Protein AF-A0A6G1G3P6-F1 (afdb_monomer_lite)

Radius of gyration: 13.16 Å; chains: 1; bounding box: 28×30×34 Å

Secondary structure (DSSP, 8-state):
---HHHHHHHHHHHHHT--S-HHHHHHHHHHHHHTGGGHHHHHHHHHHHHHHS-HHHHHHHHHHHHHHHHHHHHTT--HHHHHHHHHHHHHHHHHS-TTTTTTTTHHHHT-

Organism: NCBI:txid1392243

InterPro domains:
  IPR006569 CID domain [PS51391] (3-111)
  IPR008942 ENTH/VHS [G3DSA:1.25.40.90] (6-110)
  IPR024638 CTD kinase subunit gamma Ctk3, N-terminal [PF12243] (2-111)
  IPR042326 CTD kinase subunit gamma [PTHR28291] (1-111)

Sequence (111 aa):
MADPFEVRIRFTSLLQHLDASVTSAQRAASYALKNRDMDEDLHSCILEQLERNNMNVRANILFFVEHLCDLAQRENHLDFVQMIQKDIIRIIDAVAPSDGSGATNVKLARK

Structure (mmCIF, N/CA/C/O backbone):
data_AF-A0A6G1G3P6-F1
#
_entry.id   AF-A0A6G1G3P6-F1
#
loop_
_atom_site.group_PDB
_atom_site.id
_atom_site.type_symbol
_atom_site.label_atom_id
_atom_site.label_alt_id
_atom_site.label_comp_id
_atom_site.label_asym_id
_atom_site.label_entity_id
_atom_site.label_seq_id
_atom_site.pdbx_PDB_ins_code
_atom_site.Cartn_x
_atom_site.Cartn_y
_atom_site.Cartn_z
_atom_site.occupancy
_atom_site.B_iso_or_equiv
_atom_site.auth_seq_id
_atom_site.auth_comp_id
_atom_site.auth_asym_id
_atom_site.auth_atom_id
_atom_site.pdbx_PDB_model_num
ATOM 1 N N . MET A 1 1 ? -13.851 11.371 14.474 1.00 61.16 1 MET A N 1
ATOM 2 C CA . MET A 1 1 ? -13.691 11.210 13.021 1.00 61.16 1 MET A CA 1
ATOM 3 C C . MET A 1 1 ? -12.519 12.086 12.627 1.00 61.16 1 MET A C 1
ATOM 5 O O . MET A 1 1 ? -12.532 13.254 13.003 1.00 61.16 1 MET A O 1
ATOM 9 N N . ALA A 1 2 ? -11.460 11.504 12.067 1.00 79.38 2 ALA A N 1
ATOM 10 C CA . ALA A 1 2 ? -10.335 12.291 11.566 1.00 79.38 2 ALA A CA 1
ATOM 11 C C . ALA A 1 2 ? -10.757 12.994 10.267 1.00 79.38 2 ALA A C 1
ATOM 13 O O . ALA A 1 2 ? -11.671 12.526 9.590 1.00 79.38 2 ALA A O 1
ATOM 14 N N . ASP A 1 3 ? -10.137 14.127 9.956 1.00 93.31 3 ASP A N 1
ATOM 15 C CA . ASP A 1 3 ? -10.386 14.836 8.704 1.00 93.31 3 ASP A CA 1
ATOM 16 C C . ASP A 1 3 ? -9.916 13.981 7.504 1.00 93.31 3 ASP A C 1
ATOM 18 O O . ASP A 1 3 ? -8.759 13.544 7.509 1.00 93.31 3 ASP A O 1
ATOM 22 N N . PRO A 1 4 ? -10.762 13.728 6.481 1.00 93.06 4 PRO A N 1
ATOM 23 C CA . PRO A 1 4 ? -10.393 12.873 5.351 1.00 93.06 4 PRO A CA 1
ATOM 24 C C . PRO A 1 4 ? -9.141 13.339 4.605 1.00 93.06 4 PRO A C 1
ATOM 26 O O . PRO A 1 4 ? -8.314 12.523 4.199 1.00 93.06 4 PRO A O 1
ATOM 29 N N . PHE A 1 5 ? -8.947 14.654 4.471 1.00 95.50 5 PHE A N 1
ATOM 30 C CA . PHE A 1 5 ? -7.771 15.191 3.797 1.00 95.50 5 PHE A CA 1
ATOM 31 C C . PHE A 1 5 ? -6.488 14.932 4.601 1.00 95.50 5 PHE A C 1
ATOM 33 O O . PHE A 1 5 ? -5.492 14.471 4.036 1.00 95.50 5 PHE A O 1
ATOM 40 N N . GLU A 1 6 ? -6.503 15.154 5.918 1.00 97.12 6 GLU A N 1
ATOM 41 C CA . GLU A 1 6 ? -5.371 14.811 6.789 1.00 97.12 6 GLU A CA 1
ATOM 42 C C . GLU A 1 6 ? -5.029 13.315 6.712 1.00 97.12 6 GLU A C 1
ATOM 44 O O . GLU A 1 6 ? -3.854 12.943 6.600 1.00 97.12 6 GLU A O 1
ATOM 49 N N . VAL A 1 7 ? -6.053 12.458 6.727 1.00 98.00 7 VAL A N 1
ATOM 50 C CA . VAL A 1 7 ? -5.894 11.002 6.646 1.00 98.00 7 VAL A CA 1
ATOM 51 C C . VAL A 1 7 ? -5.208 10.600 5.347 1.00 98.00 7 VAL A C 1
ATOM 53 O O . VAL A 1 7 ? -4.216 9.864 5.370 1.00 98.00 7 VAL A O 1
ATOM 56 N N . ARG A 1 8 ? -5.662 11.165 4.228 1.00 97.88 8 ARG A N 1
ATOM 57 C CA . ARG A 1 8 ? -5.084 10.956 2.903 1.00 97.88 8 ARG A CA 1
ATOM 58 C C . ARG A 1 8 ? -3.618 11.374 2.832 1.00 97.88 8 ARG A C 1
ATOM 60 O O . ARG A 1 8 ? -2.771 10.610 2.361 1.00 97.88 8 ARG A O 1
ATOM 67 N N . ILE A 1 9 ? -3.298 12.582 3.301 1.00 97.69 9 ILE A N 1
ATOM 68 C CA . ILE A 1 9 ? -1.931 13.126 3.284 1.00 97.69 9 ILE A CA 1
ATOM 69 C C . ILE A 1 9 ? -1.001 12.253 4.125 1.00 97.69 9 ILE A C 1
ATOM 71 O O . ILE A 1 9 ? 0.096 11.890 3.688 1.00 97.69 9 ILE A O 1
ATOM 75 N N . ARG A 1 10 ? -1.451 11.864 5.319 1.00 98.12 10 ARG A N 1
ATOM 76 C CA . ARG A 1 10 ? -0.664 11.023 6.216 1.00 98.12 10 ARG A CA 1
ATOM 77 C C . ARG A 1 10 ? -0.467 9.620 5.657 1.00 98.12 10 ARG A C 1
ATOM 79 O O . ARG A 1 10 ? 0.653 9.114 5.709 1.00 98.12 10 ARG A O 1
ATOM 86 N N . PHE A 1 11 ? -1.509 9.003 5.110 1.00 98.62 11 PHE A N 1
ATOM 87 C CA . PHE A 1 11 ? -1.401 7.676 4.512 1.00 98.62 11 PHE A CA 1
ATOM 88 C C . PHE A 1 11 ? -0.501 7.676 3.277 1.00 98.62 11 PHE A C 1
ATOM 90 O O . PHE A 1 11 ? 0.387 6.835 3.169 1.00 98.62 11 PHE A O 1
ATOM 97 N N . THR A 1 12 ? -0.642 8.677 2.405 1.00 98.31 12 THR A N 1
ATOM 98 C CA . THR A 1 12 ? 0.248 8.876 1.252 1.00 98.31 12 THR A CA 1
ATOM 99 C C . THR A 1 12 ? 1.710 8.956 1.690 1.00 98.31 12 THR A C 1
ATOM 101 O O . THR A 1 12 ? 2.567 8.295 1.106 1.00 98.31 12 THR A O 1
ATOM 104 N N . SER A 1 13 ? 1.998 9.705 2.759 1.00 98.00 13 SER A N 1
ATOM 105 C CA . SER A 1 13 ? 3.347 9.785 3.325 1.00 98.00 13 SER A CA 1
ATOM 106 C C . SER A 1 13 ? 3.839 8.429 3.845 1.00 98.00 13 SER A C 1
ATOM 108 O O . SER A 1 13 ? 4.977 8.054 3.571 1.00 98.00 13 SER A O 1
ATOM 110 N N . LEU A 1 14 ? 2.993 7.648 4.530 1.00 98.31 14 LEU A N 1
ATOM 111 C CA . LEU A 1 14 ? 3.356 6.292 4.963 1.00 98.31 14 LEU A CA 1
ATOM 112 C C . LEU A 1 14 ? 3.716 5.396 3.772 1.00 98.31 14 LEU A C 1
ATOM 114 O O . LEU A 1 14 ? 4.748 4.734 3.824 1.00 98.31 14 LEU A O 1
ATOM 118 N N . LEU A 1 15 ? 2.916 5.420 2.700 1.00 98.50 15 LEU A N 1
ATOM 119 C CA . LEU A 1 15 ? 3.158 4.641 1.482 1.00 98.50 15 LEU A CA 1
ATOM 120 C C . LEU A 1 15 ? 4.478 5.024 0.792 1.00 98.50 15 LEU A C 1
ATOM 122 O O . LEU A 1 15 ? 5.227 4.149 0.366 1.00 98.50 15 LEU A O 1
ATOM 126 N N . GLN A 1 16 ? 4.792 6.321 0.713 1.00 96.94 16 GLN A N 1
ATOM 127 C CA . GLN A 1 16 ? 6.031 6.820 0.097 1.00 96.94 16 GLN A CA 1
ATOM 128 C C . GLN A 1 16 ? 7.297 6.418 0.860 1.00 96.94 16 GLN A C 1
ATOM 130 O O . GLN A 1 16 ? 8.364 6.302 0.259 1.00 96.94 16 GLN A O 1
ATOM 135 N N . HIS A 1 17 ? 7.180 6.202 2.170 1.00 96.62 17 HIS A N 1
ATOM 136 C CA . HIS A 1 17 ? 8.290 5.819 3.042 1.00 96.62 17 HIS A CA 1
ATOM 137 C C . HIS A 1 17 ? 8.276 4.327 3.404 1.00 96.62 17 HIS A C 1
ATOM 139 O O . HIS A 1 17 ? 8.980 3.921 4.330 1.00 96.62 17 HIS A O 1
ATOM 145 N N . LEU A 1 18 ? 7.490 3.505 2.698 1.00 98.00 18 LEU A N 1
ATOM 146 C CA . LEU A 1 18 ? 7.556 2.056 2.848 1.00 98.00 18 LEU A CA 1
ATOM 147 C C . LEU A 1 18 ? 8.939 1.537 2.443 1.00 98.00 18 LEU A C 1
ATOM 149 O O . LEU A 1 18 ? 9.509 1.914 1.415 1.00 98.00 18 LEU A O 1
ATOM 153 N N . ASP A 1 19 ? 9.436 0.606 3.242 1.00 96.06 19 ASP A N 1
ATOM 154 C CA . ASP A 1 19 ? 10.646 -0.164 2.990 1.00 96.06 19 ASP A CA 1
ATOM 155 C C . ASP A 1 19 ? 10.310 -1.665 2.960 1.00 96.06 19 ASP A C 1
ATOM 157 O O . ASP A 1 19 ? 9.157 -2.064 3.115 1.00 96.06 19 ASP A O 1
ATOM 161 N N . ALA A 1 20 ? 11.317 -2.515 2.764 1.00 93.31 20 ALA A N 1
ATOM 162 C CA . ALA A 1 20 ? 11.137 -3.967 2.736 1.00 93.31 20 ALA A CA 1
ATOM 163 C C . ALA A 1 20 ? 10.945 -4.593 4.139 1.00 93.31 20 ALA A C 1
ATOM 165 O O . ALA A 1 20 ? 11.051 -5.812 4.289 1.00 93.31 20 ALA A O 1
ATOM 166 N N . SER A 1 21 ? 10.733 -3.790 5.190 1.00 96.31 21 SER A N 1
ATOM 167 C CA . SER A 1 21 ? 10.547 -4.292 6.550 1.00 96.31 21 SER A CA 1
ATOM 168 C C . SER A 1 21 ? 9.076 -4.559 6.864 1.00 96.31 21 SER A C 1
ATOM 170 O O . SER A 1 21 ? 8.181 -3.779 6.548 1.00 96.31 21 SER A O 1
ATOM 172 N N . VAL A 1 22 ? 8.830 -5.648 7.594 1.00 95.81 22 VAL A N 1
ATOM 173 C CA . VAL A 1 22 ? 7.500 -5.987 8.127 1.00 95.81 22 VAL A CA 1
ATOM 174 C C . VAL A 1 22 ? 6.942 -4.844 8.985 1.00 95.81 22 VAL A C 1
ATOM 176 O O . VAL A 1 22 ? 5.750 -4.557 8.943 1.00 95.81 22 VAL A O 1
ATOM 179 N N . THR A 1 23 ? 7.798 -4.156 9.743 1.00 96.50 23 THR A N 1
ATOM 180 C CA . THR A 1 23 ? 7.398 -3.078 10.656 1.00 96.50 23 THR A CA 1
ATOM 181 C C . 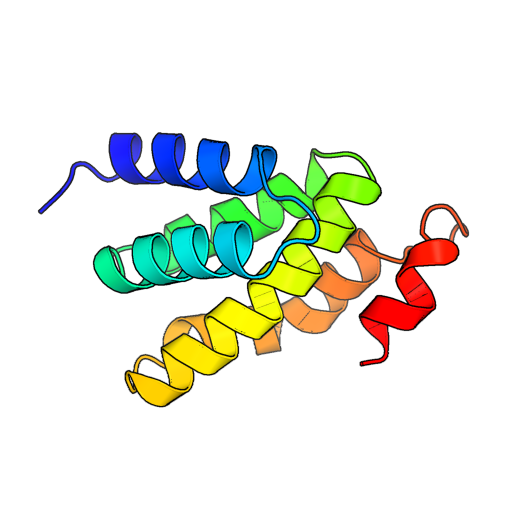THR A 1 23 ? 6.797 -1.877 9.925 1.00 96.50 23 THR A C 1
ATOM 183 O O . THR A 1 23 ? 5.811 -1.309 10.403 1.00 96.50 23 THR A O 1
ATOM 186 N N . SER A 1 24 ? 7.373 -1.462 8.789 1.00 97.31 24 SER A N 1
ATOM 187 C CA . SER A 1 24 ? 6.842 -0.330 8.017 1.00 97.31 24 SER A CA 1
ATOM 188 C C . SER A 1 24 ? 5.487 -0.682 7.394 1.00 97.31 24 SER A C 1
ATOM 190 O O . SER A 1 24 ? 4.525 0.074 7.559 1.00 97.31 24 SER A O 1
ATOM 192 N N . ALA A 1 25 ? 5.376 -1.878 6.806 1.00 97.75 25 ALA A N 1
ATOM 193 C CA . ALA A 1 25 ? 4.139 -2.410 6.243 1.00 97.75 25 ALA A CA 1
ATOM 194 C C . ALA A 1 25 ? 3.029 -2.563 7.300 1.00 97.75 25 ALA A C 1
ATOM 196 O O . ALA A 1 25 ? 1.917 -2.075 7.105 1.00 97.75 25 ALA A O 1
ATOM 197 N N . GLN A 1 26 ? 3.330 -3.156 8.461 1.00 96.75 26 GLN A N 1
ATOM 198 C CA . GLN A 1 26 ? 2.370 -3.299 9.563 1.00 96.75 26 GLN A CA 1
ATOM 199 C C . GLN A 1 26 ? 1.870 -1.946 10.068 1.00 96.75 26 GLN A C 1
ATOM 201 O O . GLN A 1 26 ? 0.672 -1.776 10.283 1.00 96.75 26 GLN A O 1
ATOM 206 N N . ARG A 1 27 ? 2.760 -0.956 10.221 1.00 97.44 27 ARG A N 1
ATOM 207 C CA . ARG A 1 27 ? 2.369 0.394 10.650 1.00 97.44 27 ARG A CA 1
ATOM 208 C C . ARG A 1 27 ? 1.382 1.030 9.672 1.00 97.44 27 ARG A C 1
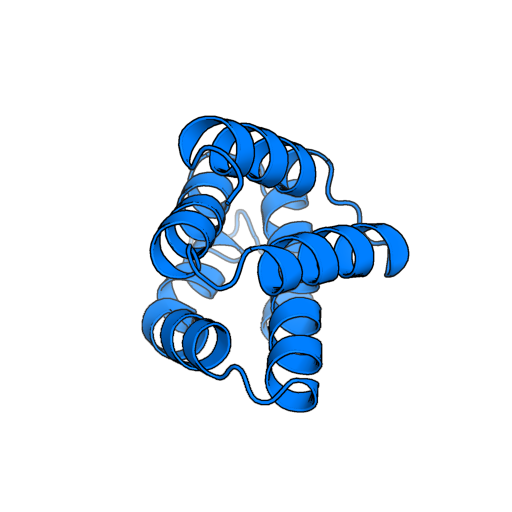ATOM 210 O O . ARG A 1 27 ? 0.399 1.624 10.114 1.00 97.44 27 ARG A O 1
ATOM 217 N N . ALA A 1 28 ? 1.644 0.921 8.371 1.00 98.50 28 ALA A N 1
ATOM 218 C CA . ALA A 1 28 ? 0.742 1.427 7.342 1.00 98.50 28 ALA A CA 1
ATOM 219 C C . ALA A 1 28 ? -0.600 0.674 7.343 1.00 98.50 28 ALA A C 1
ATOM 221 O O . ALA A 1 28 ? -1.648 1.311 7.266 1.00 98.50 28 ALA A O 1
ATOM 222 N N . ALA A 1 29 ? -0.588 -0.652 7.523 1.00 98.31 29 ALA A N 1
ATOM 223 C CA . ALA A 1 29 ? -1.801 -1.473 7.531 1.00 98.31 29 ALA A CA 1
ATOM 224 C C . ALA A 1 29 ? -2.690 -1.159 8.738 1.00 98.31 29 ALA A C 1
ATOM 226 O O . ALA A 1 29 ? -3.886 -0.919 8.591 1.00 98.31 29 ALA A O 1
ATOM 227 N N . SER A 1 30 ? -2.095 -1.054 9.928 1.00 97.50 30 SER A N 1
ATOM 228 C CA . SER A 1 30 ? -2.807 -0.624 11.133 1.00 97.50 30 SER A CA 1
ATOM 229 C C . SER A 1 30 ? -3.366 0.792 10.999 1.00 97.50 30 SER A C 1
ATOM 231 O O . SER A 1 30 ? -4.449 1.072 11.508 1.00 97.50 30 SER A O 1
ATOM 233 N N . TYR A 1 31 ? -2.655 1.699 10.318 1.00 98.31 31 TYR A N 1
ATOM 234 C CA . TYR A 1 31 ? -3.182 3.032 10.035 1.00 98.31 31 TYR A CA 1
ATOM 235 C C . TYR A 1 31 ? -4.405 2.976 9.112 1.00 98.31 31 TYR A C 1
ATOM 237 O O . TYR A 1 31 ? -5.391 3.657 9.394 1.00 98.31 31 TYR A O 1
ATOM 245 N N . ALA A 1 32 ? -4.364 2.158 8.058 1.00 98.31 32 ALA A N 1
ATOM 246 C CA . ALA A 1 32 ? -5.486 1.993 7.139 1.00 98.31 32 ALA A CA 1
ATOM 247 C C . ALA A 1 32 ? -6.722 1.419 7.849 1.00 98.31 32 ALA A C 1
ATOM 249 O O . ALA A 1 32 ? -7.790 2.017 7.791 1.00 98.31 32 ALA A O 1
ATOM 250 N N . LEU A 1 33 ? -6.569 0.338 8.620 1.00 97.50 33 LEU A N 1
ATOM 251 C CA . LEU A 1 33 ? -7.691 -0.292 9.331 1.00 97.50 33 LEU A CA 1
ATOM 252 C C . LEU A 1 33 ? -8.268 0.572 10.454 1.00 97.50 33 LEU A C 1
ATOM 254 O O . LEU A 1 33 ? -9.472 0.541 10.711 1.00 97.50 33 LEU A O 1
ATOM 258 N N . LYS A 1 34 ? -7.440 1.407 11.091 1.00 97.19 34 LYS A N 1
ATOM 259 C CA . LYS A 1 34 ? -7.923 2.403 12.054 1.00 97.19 34 LYS A CA 1
ATOM 260 C C . LYS A 1 34 ? -8.839 3.452 11.406 1.00 97.19 34 LYS A C 1
ATOM 262 O O . LYS A 1 34 ? -9.687 4.001 12.103 1.00 97.19 34 LYS A O 1
ATOM 267 N N . ASN A 1 35 ? -8.657 3.722 10.114 1.00 97.25 35 ASN A N 1
ATOM 268 C CA . ASN A 1 35 ? -9.415 4.689 9.315 1.00 97.25 35 ASN A CA 1
ATOM 269 C C . ASN A 1 35 ? -10.239 3.982 8.220 1.00 97.25 35 ASN A C 1
ATOM 271 O O . ASN A 1 35 ? -10.387 4.491 7.112 1.00 97.25 35 ASN A O 1
ATOM 275 N N . ARG A 1 36 ? -10.729 2.771 8.514 1.00 95.69 36 ARG A N 1
ATOM 276 C CA . ARG A 1 36 ? -11.471 1.912 7.575 1.00 95.69 36 ARG A CA 1
ATOM 277 C C . ARG A 1 36 ? -12.788 2.499 7.065 1.00 95.69 36 ARG A C 1
ATOM 279 O O . ARG A 1 36 ? -13.334 2.017 6.092 1.00 95.69 36 ARG A O 1
ATOM 286 N N . ASP A 1 37 ? -13.300 3.537 7.716 1.00 95.56 37 ASP A N 1
ATOM 287 C CA . ASP A 1 37 ? -14.420 4.350 7.235 1.00 95.56 37 ASP A CA 1
ATOM 288 C C . ASP A 1 37 ? -14.085 5.159 5.967 1.00 95.56 37 ASP A C 1
ATOM 290 O O . ASP A 1 37 ? -14.981 5.719 5.343 1.00 95.56 37 ASP A O 1
ATOM 294 N N . MET A 1 38 ? -12.804 5.220 5.594 1.00 96.31 38 MET A N 1
ATOM 295 C CA . MET A 1 38 ? -12.274 5.893 4.404 1.00 96.31 38 MET A CA 1
ATOM 296 C C . MET A 1 38 ? -11.559 4.914 3.457 1.00 96.31 38 MET A C 1
ATOM 298 O O . MET A 1 38 ? -10.682 5.316 2.691 1.00 96.31 38 MET A O 1
ATOM 302 N N . ASP A 1 39 ? -11.884 3.626 3.529 1.00 96.62 39 ASP A N 1
ATOM 303 C CA . ASP A 1 39 ? -11.255 2.553 2.755 1.00 96.62 39 ASP A CA 1
ATOM 304 C C . ASP A 1 39 ? -11.164 2.832 1.241 1.00 96.62 39 ASP A C 1
ATOM 306 O O . ASP A 1 39 ? -10.101 2.610 0.660 1.00 96.62 39 ASP A O 1
ATOM 310 N N . GLU A 1 40 ? -12.201 3.390 0.611 1.00 97.62 40 GLU A N 1
ATOM 311 C CA . GLU A 1 40 ? -12.204 3.752 -0.816 1.00 97.62 40 GLU A CA 1
ATOM 312 C C . GLU A 1 40 ? -11.143 4.817 -1.176 1.00 97.62 40 GLU A C 1
ATOM 314 O O . GLU A 1 40 ? -10.428 4.691 -2.180 1.00 97.62 40 GLU A O 1
ATOM 319 N N . ASP A 1 41 ? -10.993 5.864 -0.354 1.00 97.94 41 ASP A N 1
ATOM 320 C CA . ASP A 1 41 ? -9.999 6.931 -0.575 1.00 97.94 41 ASP A CA 1
ATOM 321 C C . ASP A 1 41 ? -8.577 6.431 -0.275 1.00 97.94 41 ASP A C 1
ATOM 323 O O . ASP A 1 41 ? -7.624 6.712 -1.010 1.00 97.94 41 ASP A O 1
ATOM 327 N N . LEU A 1 42 ? -8.432 5.602 0.761 1.00 98.44 42 LEU A N 1
ATOM 328 C CA . LEU A 1 42 ? -7.167 4.953 1.091 1.00 98.44 42 LEU A CA 1
ATOM 329 C C . LEU A 1 42 ? -6.733 3.975 -0.009 1.00 98.44 42 LEU A C 1
ATOM 331 O O . LEU A 1 42 ? -5.567 3.979 -0.400 1.00 98.44 42 LEU A O 1
ATOM 335 N N . HIS A 1 43 ? -7.649 3.186 -0.571 1.00 98.62 43 HIS A N 1
ATOM 336 C CA . HIS A 1 43 ? -7.361 2.329 -1.724 1.00 98.62 43 HIS A CA 1
ATOM 337 C C . HIS A 1 43 ? -6.954 3.153 -2.951 1.00 98.62 43 HIS A C 1
ATOM 339 O O . HIS A 1 43 ? -5.970 2.832 -3.622 1.00 98.62 43 HIS A O 1
ATOM 345 N N . SER A 1 44 ? -7.619 4.286 -3.188 1.00 98.44 44 SER A N 1
ATOM 346 C CA . SER A 1 44 ? -7.223 5.232 -4.240 1.00 98.44 44 SER A CA 1
ATOM 347 C C . SER A 1 44 ? -5.791 5.745 -4.037 1.00 98.44 44 SER A C 1
ATOM 349 O O . SER A 1 44 ? -5.010 5.788 -4.991 1.00 98.44 44 SER A O 1
ATOM 351 N N . CYS A 1 45 ? -5.382 6.031 -2.795 1.00 98.62 45 CYS A N 1
ATOM 352 C CA . CYS A 1 45 ? -3.997 6.394 -2.484 1.00 98.62 45 CYS A CA 1
ATOM 353 C C . CYS A 1 45 ? -2.996 5.287 -2.844 1.00 98.62 45 CYS A C 1
ATOM 355 O O . CYS A 1 45 ? -1.920 5.598 -3.358 1.00 98.62 45 CYS A O 1
ATOM 357 N N . ILE A 1 46 ? -3.327 4.014 -2.596 1.00 98.69 46 ILE A N 1
ATOM 358 C CA . ILE A 1 46 ? -2.465 2.870 -2.948 1.00 98.69 46 ILE A CA 1
ATOM 359 C C . ILE A 1 46 ? -2.208 2.860 -4.456 1.00 98.69 46 ILE A C 1
ATOM 361 O O . ILE A 1 46 ? -1.052 2.835 -4.884 1.00 98.69 46 ILE A O 1
ATOM 365 N N . LEU A 1 47 ? -3.273 2.936 -5.257 1.00 98.56 47 LEU A N 1
ATOM 366 C CA . LEU A 1 47 ? -3.183 2.927 -6.719 1.00 98.56 47 LEU A CA 1
ATOM 367 C C . LEU A 1 47 ? -2.411 4.143 -7.249 1.00 98.56 47 LEU A C 1
ATOM 369 O O . LEU A 1 47 ? -1.532 3.997 -8.097 1.00 98.56 47 LEU A O 1
ATOM 373 N N . GLU A 1 48 ? -2.658 5.334 -6.704 1.00 98.38 48 GLU A N 1
ATOM 374 C CA . GLU A 1 48 ? -1.908 6.535 -7.079 1.00 98.38 48 GLU A CA 1
ATOM 375 C C . GLU A 1 48 ? -0.412 6.419 -6.768 1.00 98.38 48 GLU A C 1
ATOM 377 O O . GLU A 1 48 ? 0.425 6.834 -7.576 1.00 98.38 48 GLU A O 1
ATOM 382 N N . GLN A 1 49 ? -0.048 5.869 -5.603 1.00 98.12 49 GLN A N 1
ATOM 383 C CA . GLN A 1 49 ? 1.361 5.693 -5.255 1.00 98.12 49 GLN A CA 1
ATOM 384 C C . GLN A 1 49 ? 2.028 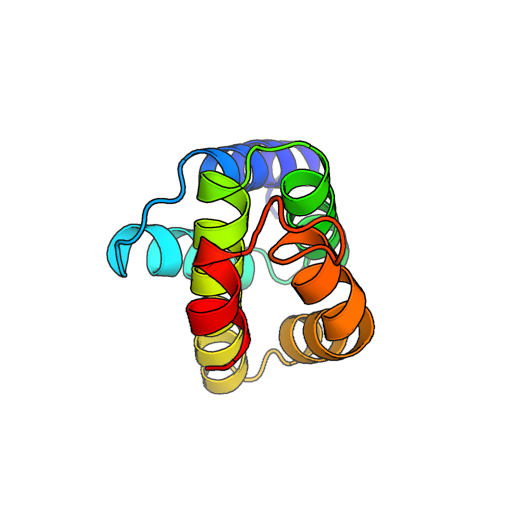4.606 -6.103 1.00 98.12 49 GLN A C 1
ATOM 386 O O . GLN A 1 49 ? 3.205 4.757 -6.439 1.00 98.12 49 GLN A O 1
ATOM 391 N N . LEU A 1 50 ? 1.292 3.570 -6.514 1.00 97.69 50 LEU A N 1
ATOM 392 C CA . LEU A 1 50 ? 1.771 2.597 -7.494 1.00 97.69 50 LEU A CA 1
ATOM 393 C C . LEU A 1 50 ? 2.041 3.238 -8.860 1.00 97.69 50 LEU A C 1
ATOM 395 O O . LEU A 1 50 ? 2.993 2.854 -9.525 1.00 97.69 50 LEU A O 1
ATOM 399 N N . GLU A 1 51 ? 1.273 4.242 -9.276 1.00 95.19 51 GLU A N 1
ATOM 400 C CA . GLU A 1 51 ? 1.458 4.896 -10.579 1.00 95.19 51 GLU A CA 1
ATOM 401 C C . GLU A 1 51 ? 2.553 5.969 -10.578 1.00 95.19 51 GLU A C 1
ATOM 403 O O . GLU A 1 51 ? 3.251 6.149 -11.577 1.00 95.19 51 GLU A O 1
ATOM 408 N N . ARG A 1 52 ? 2.737 6.678 -9.459 1.00 95.25 52 ARG A N 1
ATOM 409 C CA . ARG A 1 52 ? 3.577 7.888 -9.400 1.00 95.25 52 ARG A CA 1
ATOM 410 C C . ARG A 1 52 ? 4.990 7.677 -8.860 1.00 95.25 52 ARG A C 1
ATOM 412 O O . ARG A 1 52 ? 5.808 8.586 -8.968 1.00 95.25 52 ARG A O 1
ATOM 419 N N . ASN A 1 53 ? 5.294 6.512 -8.289 1.00 96.00 53 ASN A N 1
ATOM 420 C CA . ASN A 1 53 ? 6.600 6.248 -7.679 1.00 96.00 53 ASN A CA 1
ATOM 421 C C . ASN A 1 53 ? 7.478 5.306 -8.512 1.00 96.00 53 ASN A C 1
ATOM 423 O O . ASN A 1 53 ? 7.034 4.702 -9.487 1.00 96.00 53 ASN A O 1
ATOM 427 N N . ASN A 1 54 ? 8.746 5.182 -8.114 1.00 94.62 54 ASN A N 1
ATOM 428 C CA . ASN A 1 54 ? 9.717 4.280 -8.735 1.00 94.62 54 ASN A CA 1
ATOM 429 C C . ASN A 1 54 ? 9.472 2.799 -8.377 1.00 94.62 54 ASN A C 1
ATOM 431 O O . ASN A 1 54 ? 8.757 2.480 -7.428 1.00 94.62 54 ASN A O 1
ATOM 435 N N . MET A 1 55 ? 10.124 1.886 -9.105 1.00 94.38 55 MET A N 1
ATOM 436 C CA . MET A 1 55 ? 9.904 0.435 -8.985 1.00 94.38 55 MET A CA 1
ATOM 437 C C . MET A 1 55 ? 10.191 -0.148 -7.598 1.00 94.38 55 MET A C 1
ATOM 439 O O . MET A 1 55 ? 9.573 -1.144 -7.229 1.00 94.38 55 MET A O 1
ATOM 443 N N . ASN A 1 56 ? 11.092 0.465 -6.826 1.00 95.06 56 ASN A N 1
ATOM 444 C CA . ASN A 1 56 ? 11.396 0.025 -5.466 1.00 95.06 56 ASN A CA 1
ATOM 445 C C . ASN A 1 56 ? 10.235 0.336 -4.515 1.00 95.06 56 ASN A C 1
ATOM 447 O O . ASN A 1 56 ? 9.770 -0.541 -3.795 1.00 95.06 56 ASN A O 1
ATOM 451 N N . VAL A 1 57 ? 9.712 1.565 -4.566 1.00 96.31 57 VAL A N 1
ATOM 452 C CA . VAL A 1 57 ? 8.529 1.944 -3.779 1.00 96.31 57 VAL A CA 1
ATOM 453 C C . VAL A 1 57 ? 7.325 1.100 -4.193 1.00 96.31 57 VAL A C 1
ATOM 455 O O . VAL A 1 57 ? 6.620 0.592 -3.328 1.00 96.31 57 VAL A O 1
ATOM 458 N N . ARG A 1 58 ? 7.123 0.862 -5.497 1.00 97.62 58 ARG A N 1
ATOM 459 C CA . ARG A 1 58 ? 6.040 -0.010 -5.987 1.00 97.62 58 ARG A CA 1
ATOM 460 C C . ARG A 1 58 ? 6.146 -1.437 -5.436 1.00 97.62 58 ARG A C 1
ATOM 462 O O . ARG A 1 58 ? 5.139 -1.993 -5.010 1.00 97.62 58 ARG A O 1
ATOM 469 N N . ALA A 1 59 ? 7.350 -2.010 -5.385 1.00 96.94 59 ALA A N 1
ATOM 470 C CA . ALA A 1 59 ? 7.577 -3.321 -4.776 1.00 96.94 59 ALA A CA 1
ATOM 471 C C . ALA A 1 59 ? 7.256 -3.327 -3.272 1.00 96.94 59 ALA A C 1
ATOM 473 O O . ALA A 1 59 ? 6.586 -4.239 -2.792 1.00 96.94 59 ALA A O 1
ATOM 474 N N . ASN A 1 60 ? 7.665 -2.291 -2.535 1.00 97.88 60 ASN A N 1
ATOM 475 C CA . ASN A 1 60 ? 7.342 -2.176 -1.110 1.00 97.88 60 ASN A CA 1
ATOM 476 C C . ASN A 1 60 ? 5.833 -2.004 -0.878 1.00 97.88 60 ASN A C 1
ATOM 478 O O . ASN A 1 60 ? 5.299 -2.559 0.079 1.00 97.88 60 ASN A O 1
ATOM 482 N N . ILE A 1 61 ? 5.124 -1.296 -1.766 1.00 98.31 61 ILE A N 1
ATOM 483 C CA . ILE A 1 61 ? 3.659 -1.197 -1.722 1.00 98.31 61 ILE A CA 1
ATOM 484 C C . ILE A 1 61 ? 3.016 -2.567 -1.957 1.00 98.31 61 ILE A C 1
ATOM 486 O O . ILE A 1 61 ? 2.101 -2.923 -1.224 1.00 98.31 61 ILE A O 1
ATOM 490 N N . LEU A 1 62 ? 3.502 -3.366 -2.914 1.00 97.44 62 LEU A N 1
ATOM 491 C CA . LEU A 1 62 ? 2.998 -4.729 -3.123 1.00 97.44 62 LEU A CA 1
ATOM 492 C C . LEU A 1 62 ? 3.184 -5.604 -1.874 1.00 97.44 62 LEU A C 1
ATOM 494 O O . LEU A 1 62 ? 2.257 -6.295 -1.460 1.00 97.44 62 LEU A O 1
ATOM 498 N N . PHE A 1 63 ? 4.357 -5.529 -1.241 1.00 96.44 63 PHE A N 1
ATOM 499 C CA . PHE A 1 63 ? 4.615 -6.211 0.027 1.00 96.44 63 PHE A CA 1
ATOM 500 C C . PHE A 1 63 ? 3.671 -5.735 1.148 1.00 96.44 63 PHE A C 1
ATOM 502 O O . PHE A 1 63 ? 3.134 -6.539 1.908 1.00 96.44 63 PHE A O 1
ATOM 509 N N . PHE A 1 64 ? 3.405 -4.431 1.220 1.00 98.31 64 PHE A N 1
ATOM 510 C CA . PHE A 1 64 ? 2.419 -3.862 2.135 1.00 98.31 64 PHE A CA 1
ATOM 511 C C . PHE A 1 64 ? 0.989 -4.356 1.860 1.00 98.31 64 PHE A C 1
ATOM 513 O O . PHE A 1 64 ? 0.272 -4.649 2.815 1.00 98.31 64 PHE A O 1
ATOM 520 N N . VAL A 1 65 ? 0.571 -4.478 0.596 1.00 98.00 65 VAL A N 1
ATOM 521 C CA . VAL A 1 65 ? -0.776 -4.942 0.218 1.00 98.00 65 VAL A CA 1
ATOM 522 C C . VAL A 1 65 ? -1.052 -6.353 0.750 1.00 98.00 65 VAL A C 1
ATOM 524 O O . VAL A 1 65 ? -2.150 -6.595 1.253 1.00 98.00 65 VAL A O 1
ATOM 527 N N . GLU A 1 66 ? -0.060 -7.252 0.724 1.00 95.06 66 GLU A N 1
ATOM 528 C CA . GLU A 1 66 ? -0.144 -8.580 1.359 1.00 95.06 66 GLU A CA 1
ATOM 529 C C . GLU A 1 66 ? -0.470 -8.442 2.859 1.00 95.06 66 GLU A C 1
ATOM 531 O O . GLU A 1 66 ? -1.439 -9.017 3.353 1.00 95.06 66 GLU A O 1
ATOM 536 N N . HIS A 1 67 ? 0.276 -7.596 3.578 1.00 96.44 67 HIS A N 1
ATOM 537 C CA . HIS A 1 67 ? 0.065 -7.359 5.012 1.00 96.44 67 HIS A CA 1
ATOM 538 C C . HIS A 1 67 ? -1.275 -6.685 5.329 1.00 96.44 67 HIS A C 1
ATOM 540 O O . HIS A 1 67 ? -1.891 -6.997 6.351 1.00 96.44 67 HIS A O 1
ATOM 546 N N . LEU A 1 68 ? -1.727 -5.760 4.478 1.00 98.38 68 LEU A N 1
ATOM 547 C CA . LEU A 1 68 ? -3.035 -5.128 4.614 1.00 98.38 68 LEU A CA 1
ATOM 548 C C . LEU A 1 68 ? -4.144 -6.172 4.493 1.00 98.38 68 LEU A C 1
ATOM 550 O O . LEU A 1 68 ? -5.017 -6.209 5.354 1.00 98.38 68 LEU A O 1
ATOM 554 N N . CYS A 1 69 ? -4.089 -7.034 3.473 1.00 97.94 69 CYS A N 1
ATOM 555 C CA . CYS A 1 69 ? -5.093 -8.075 3.260 1.00 97.94 69 CYS A CA 1
ATOM 556 C C . CYS A 1 69 ? -5.132 -9.071 4.425 1.00 97.94 69 CYS A C 1
ATOM 558 O O . CYS A 1 69 ? -6.214 -9.359 4.937 1.00 97.94 69 CYS A O 1
ATOM 560 N N . ASP A 1 70 ? -3.971 -9.533 4.896 1.00 96.50 70 ASP A N 1
ATOM 561 C CA . ASP A 1 70 ? -3.870 -10.439 6.045 1.00 96.50 70 ASP A CA 1
ATOM 562 C C . ASP A 1 70 ? -4.525 -9.853 7.302 1.00 96.50 70 ASP A C 1
ATOM 564 O O . ASP A 1 70 ? -5.268 -10.533 8.017 1.00 96.50 70 ASP A O 1
ATOM 568 N N . LEU A 1 71 ? -4.245 -8.582 7.601 1.00 97.00 71 LEU A N 1
ATOM 569 C CA . LEU A 1 71 ? -4.780 -7.931 8.792 1.00 97.00 71 LEU A CA 1
ATOM 570 C C . LEU A 1 71 ? -6.274 -7.609 8.635 1.00 97.00 71 LEU A C 1
ATOM 572 O O . LEU A 1 71 ? -7.048 -7.842 9.561 1.00 97.00 71 LEU A O 1
ATOM 576 N N . ALA A 1 72 ? -6.691 -7.166 7.449 1.00 97.50 72 ALA A N 1
ATOM 577 C CA . ALA A 1 72 ? -8.084 -6.899 7.104 1.00 97.50 72 ALA A CA 1
ATOM 578 C C . ALA A 1 72 ? -8.966 -8.154 7.238 1.00 97.50 72 ALA A C 1
ATOM 580 O O . ALA A 1 72 ? -10.060 -8.090 7.804 1.00 97.50 72 ALA A O 1
ATOM 581 N N . GLN A 1 73 ? -8.463 -9.317 6.807 1.00 97.31 73 GLN A N 1
ATOM 582 C CA . GLN A 1 73 ? -9.130 -10.606 7.006 1.00 97.31 73 GLN A CA 1
ATOM 583 C C . GLN A 1 73 ? -9.265 -10.961 8.491 1.00 97.31 73 GLN A C 1
ATOM 585 O O . GLN A 1 73 ? -10.340 -11.373 8.926 1.00 97.31 73 GLN A O 1
ATOM 590 N N . ARG A 1 74 ? -8.205 -10.770 9.290 1.00 96.44 74 ARG A N 1
ATOM 591 C CA . ARG A 1 74 ? -8.235 -11.034 10.743 1.00 96.44 74 ARG A CA 1
ATOM 592 C C . ARG A 1 74 ? -9.213 -10.127 11.490 1.00 96.44 74 ARG A C 1
ATOM 594 O O . ARG A 1 74 ? -9.822 -10.572 12.458 1.00 96.44 74 ARG A O 1
ATOM 601 N N . GLU A 1 75 ? -9.369 -8.882 11.046 1.00 95.44 75 GLU A N 1
ATOM 602 C CA . GLU A 1 75 ? -10.297 -7.904 11.631 1.00 95.44 75 GLU A CA 1
ATOM 603 C C . GLU A 1 75 ? -11.708 -7.939 11.014 1.00 95.44 75 GLU A C 1
ATOM 605 O O . GLU A 1 75 ? -12.570 -7.149 11.406 1.00 95.44 75 GLU A O 1
ATOM 610 N N . ASN A 1 76 ? -11.964 -8.866 10.082 1.00 94.88 76 ASN A N 1
ATOM 611 C CA . ASN A 1 76 ? -13.236 -9.028 9.376 1.00 94.88 76 ASN A CA 1
ATOM 612 C C . ASN A 1 76 ? -13.721 -7.745 8.666 1.00 94.88 76 ASN A C 1
ATOM 614 O O . ASN A 1 76 ? -14.916 -7.452 8.629 1.00 94.88 76 ASN A O 1
ATOM 618 N N . HIS A 1 77 ? -12.790 -6.976 8.102 1.00 93.88 77 HIS A N 1
ATOM 619 C CA . HIS A 1 77 ? -13.085 -5.825 7.251 1.00 93.88 77 HIS A CA 1
ATOM 620 C C . HIS A 1 77 ? -12.603 -6.132 5.831 1.00 93.88 77 HIS A C 1
ATOM 622 O O . HIS A 1 77 ? -11.450 -5.911 5.478 1.00 93.88 77 HIS A O 1
ATOM 628 N N . LEU A 1 78 ? -13.482 -6.743 5.038 1.00 96.88 78 LEU A N 1
ATOM 629 C CA . LEU A 1 78 ? -13.119 -7.362 3.761 1.00 96.88 78 LEU A CA 1
ATOM 630 C C . LEU A 1 78 ? -13.093 -6.382 2.582 1.00 96.88 78 LEU A C 1
ATOM 632 O O . LEU A 1 78 ? -12.665 -6.780 1.501 1.00 96.88 78 LEU A O 1
ATOM 636 N N . ASP A 1 79 ? -13.507 -5.130 2.769 1.00 97.88 79 ASP A N 1
ATOM 637 C CA . ASP A 1 79 ? -13.615 -4.138 1.694 1.00 97.88 79 ASP A CA 1
ATOM 638 C C . ASP A 1 79 ? -12.253 -3.867 1.033 1.00 97.88 79 ASP A C 1
ATOM 640 O O . ASP A 1 79 ? -12.135 -3.944 -0.193 1.00 97.88 79 ASP A O 1
ATOM 644 N N . PHE A 1 80 ? -11.177 -3.718 1.823 1.00 97.88 80 PHE A N 1
ATOM 645 C CA . PHE A 1 80 ? -9.809 -3.664 1.283 1.00 97.88 80 PHE A CA 1
ATOM 646 C C . PHE A 1 80 ? -9.454 -4.905 0.456 1.00 97.88 80 PHE A C 1
ATOM 648 O O . PHE A 1 80 ? -8.879 -4.782 -0.621 1.00 97.88 80 PHE A O 1
ATOM 655 N N . VAL A 1 81 ? -9.813 -6.104 0.924 1.00 98.12 81 VAL A N 1
ATOM 656 C CA . VAL A 1 81 ? -9.505 -7.358 0.215 1.00 98.12 81 VAL A CA 1
ATOM 657 C C . VAL A 1 81 ? -10.238 -7.406 -1.127 1.00 98.12 81 VAL A C 1
ATOM 659 O O . VAL A 1 81 ? -9.642 -7.763 -2.140 1.00 98.12 81 VAL A O 1
ATOM 662 N N . GLN A 1 82 ? -11.511 -7.010 -1.154 1.00 98.38 82 GLN A N 1
ATOM 663 C CA . GLN A 1 82 ? -12.332 -6.999 -2.365 1.00 98.38 82 GLN A CA 1
ATOM 664 C C . GLN A 1 82 ? -11.828 -5.979 -3.391 1.00 98.38 82 GLN A C 1
ATOM 666 O O . GLN A 1 82 ? -11.726 -6.298 -4.578 1.00 98.38 82 GLN A O 1
ATOM 671 N N . MET A 1 83 ? -11.473 -4.772 -2.944 1.00 98.56 83 MET A N 1
ATOM 672 C CA . MET A 1 83 ? -10.912 -3.733 -3.809 1.00 98.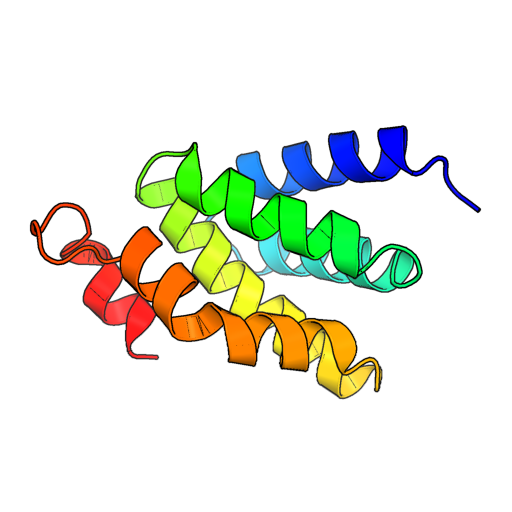56 83 MET A CA 1
ATOM 673 C C . MET A 1 83 ? -9.553 -4.145 -4.388 1.00 98.56 83 MET A C 1
ATOM 675 O O . MET A 1 83 ? -9.345 -4.047 -5.598 1.00 98.56 83 MET A O 1
ATOM 679 N N . ILE A 1 84 ? -8.658 -4.697 -3.562 1.00 98.12 84 ILE A N 1
ATOM 680 C CA . ILE A 1 84 ? -7.370 -5.231 -4.026 1.00 98.12 84 ILE A CA 1
ATOM 681 C C . ILE A 1 84 ? -7.577 -6.376 -5.018 1.00 98.12 84 ILE A C 1
ATOM 683 O O . ILE A 1 84 ? -6.923 -6.401 -6.056 1.00 98.12 84 ILE A O 1
ATOM 687 N N . GLN A 1 85 ? -8.504 -7.300 -4.751 1.00 97.69 85 GLN A N 1
ATOM 688 C CA . GLN A 1 85 ? -8.796 -8.409 -5.660 1.00 97.69 85 GLN 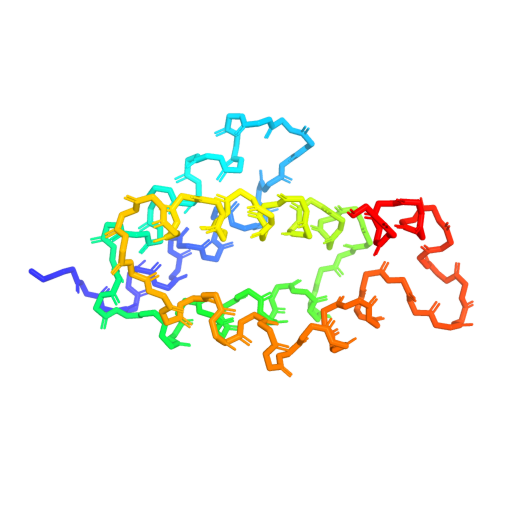A CA 1
ATOM 689 C C . GLN A 1 85 ? -9.304 -7.914 -7.020 1.00 97.69 85 GLN A C 1
ATOM 691 O O . GLN A 1 85 ? -8.896 -8.441 -8.055 1.00 97.69 85 GLN A O 1
ATOM 696 N N . LYS A 1 86 ? -10.174 -6.899 -7.031 1.00 98.31 86 LYS A N 1
ATOM 697 C CA . LYS A 1 86 ? -10.684 -6.281 -8.261 1.00 98.31 86 LYS A CA 1
ATOM 698 C C . LYS A 1 86 ? -9.566 -5.632 -9.083 1.00 98.31 86 LYS A C 1
ATOM 700 O O . LYS A 1 86 ? -9.563 -5.764 -10.304 1.00 98.31 86 LYS A O 1
ATOM 705 N N . ASP A 1 87 ? -8.618 -4.973 -8.420 1.00 98.38 87 ASP A N 1
ATOM 706 C CA . ASP A 1 87 ? -7.532 -4.228 -9.063 1.00 98.38 87 ASP A CA 1
ATOM 707 C C . ASP A 1 87 ? -6.202 -5.001 -9.136 1.00 98.38 87 ASP A C 1
ATOM 709 O O . ASP A 1 87 ? -5.182 -4.432 -9.527 1.00 98.38 87 ASP A O 1
ATOM 713 N N . ILE A 1 88 ? -6.182 -6.301 -8.811 1.00 96.69 88 ILE A N 1
ATOM 714 C CA . ILE A 1 88 ? -4.933 -7.069 -8.676 1.00 96.69 88 ILE A CA 1
ATOM 715 C C . ILE A 1 88 ? -4.092 -7.052 -9.953 1.00 96.69 88 ILE A C 1
ATOM 717 O O . ILE A 1 88 ? -2.881 -6.878 -9.887 1.00 96.69 88 ILE A O 1
ATOM 721 N N . ILE A 1 89 ? -4.724 -7.148 -11.125 1.00 95.62 89 ILE A N 1
ATOM 722 C CA . ILE A 1 89 ? -4.016 -7.094 -12.410 1.00 95.62 89 ILE A CA 1
ATOM 723 C C . ILE A 1 89 ? -3.345 -5.730 -12.599 1.00 95.62 89 ILE A C 1
ATOM 725 O O . ILE A 1 89 ? -2.167 -5.676 -12.933 1.00 95.62 89 ILE A O 1
ATOM 729 N N . ARG A 1 90 ? -4.041 -4.631 -12.277 1.00 96.75 90 ARG A N 1
ATOM 730 C CA . ARG A 1 90 ? -3.480 -3.272 -12.335 1.00 96.75 90 ARG A CA 1
ATOM 731 C C . ARG A 1 90 ? -2.309 -3.101 -11.366 1.00 96.75 90 ARG A C 1
ATOM 733 O O . ARG A 1 90 ? -1.319 -2.465 -11.716 1.00 96.75 90 ARG A O 1
ATOM 740 N N . ILE A 1 91 ? -2.405 -3.671 -10.164 1.00 97.56 91 ILE A N 1
ATOM 741 C CA . ILE A 1 91 ? -1.326 -3.638 -9.167 1.00 97.56 91 ILE A CA 1
ATOM 742 C C . ILE A 1 91 ? -0.098 -4.395 -9.688 1.00 97.56 91 ILE A C 1
ATOM 744 O O . ILE A 1 91 ? 1.016 -3.873 -9.633 1.00 97.56 91 ILE A O 1
ATOM 748 N N . ILE A 1 92 ? -0.292 -5.598 -10.232 1.00 95.50 92 ILE A N 1
ATOM 749 C CA . ILE A 1 92 ? 0.792 -6.417 -10.783 1.00 95.50 92 ILE A CA 1
ATOM 750 C C . ILE A 1 92 ? 1.436 -5.731 -11.989 1.00 95.50 92 ILE A C 1
ATOM 752 O O . ILE A 1 92 ? 2.661 -5.629 -12.028 1.00 95.50 92 ILE A O 1
ATOM 756 N N . ASP A 1 93 ? 0.644 -5.183 -12.909 1.00 95.06 93 ASP A N 1
ATOM 757 C CA . ASP A 1 93 ? 1.147 -4.452 -14.076 1.00 95.06 93 ASP A CA 1
ATOM 758 C C . ASP A 1 93 ? 1.936 -3.201 -13.672 1.00 95.06 93 ASP A C 1
ATOM 760 O O . ASP A 1 93 ? 2.935 -2.869 -14.308 1.00 95.06 93 ASP A O 1
ATOM 764 N N . ALA A 1 94 ? 1.552 -2.521 -12.585 1.00 95.88 94 ALA A N 1
ATOM 765 C CA . ALA A 1 94 ? 2.307 -1.383 -12.068 1.00 95.88 94 ALA A CA 1
ATOM 766 C C . ALA A 1 94 ? 3.670 -1.798 -11.483 1.00 95.88 94 ALA A C 1
ATOM 768 O O . ALA A 1 94 ? 4.644 -1.046 -11.589 1.00 95.88 94 ALA A O 1
ATOM 769 N N . VAL A 1 95 ? 3.752 -2.975 -10.859 1.00 95.00 95 VAL A N 1
ATOM 770 C CA . VAL A 1 95 ? 4.942 -3.456 -10.136 1.00 95.00 95 VAL A CA 1
ATOM 771 C C . VAL A 1 95 ? 5.900 -4.237 -11.037 1.00 95.00 95 VAL A C 1
ATOM 773 O O . VAL A 1 95 ? 7.118 -4.154 -10.852 1.00 95.00 95 VAL A O 1
ATOM 776 N N . ALA A 1 96 ? 5.373 -4.979 -12.008 1.00 94.25 96 ALA A N 1
ATOM 777 C CA . ALA A 1 96 ? 6.116 -5.792 -12.963 1.00 94.25 96 ALA A CA 1
ATOM 778 C C . ALA A 1 96 ? 5.581 -5.611 -14.403 1.00 94.25 96 ALA A C 1
ATOM 780 O O . ALA A 1 96 ? 5.043 -6.562 -14.974 1.00 94.25 96 ALA A O 1
ATOM 781 N N . PRO A 1 97 ? 5.749 -4.420 -15.015 1.00 90.44 97 PRO A N 1
ATOM 782 C CA . PRO A 1 97 ? 5.265 -4.162 -16.363 1.00 90.44 97 PRO A CA 1
ATOM 783 C C . PRO A 1 97 ? 5.960 -5.045 -17.407 1.00 90.44 97 PRO A C 1
ATOM 785 O O . PRO A 1 97 ? 7.115 -5.460 -17.251 1.00 90.44 97 PRO A O 1
ATOM 788 N N . SER A 1 98 ? 5.273 -5.281 -18.526 1.00 84.62 98 SER A N 1
ATOM 789 C CA . SER A 1 98 ? 5.756 -6.123 -19.629 1.00 84.62 98 SER A CA 1
ATOM 790 C C . SER A 1 98 ? 6.970 -5.558 -20.378 1.00 84.62 98 SER A C 1
ATOM 792 O O . SER A 1 98 ? 7.597 -6.278 -21.149 1.00 84.62 98 SER A O 1
ATOM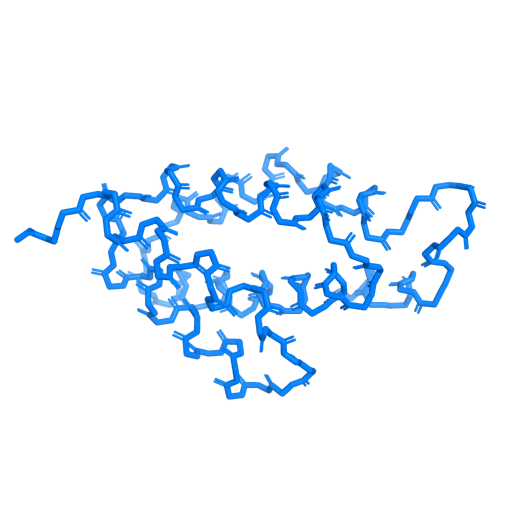 794 N N . ASP A 1 99 ? 7.310 -4.284 -20.166 1.00 87.25 99 ASP A N 1
ATOM 795 C CA . ASP A 1 99 ? 8.481 -3.622 -20.757 1.00 87.25 99 ASP A CA 1
ATOM 796 C C . ASP A 1 99 ? 9.815 -4.018 -20.091 1.00 87.25 99 ASP A C 1
ATOM 798 O O . ASP A 1 99 ? 10.885 -3.600 -20.533 1.00 87.25 99 ASP A O 1
ATOM 802 N N . GLY A 1 100 ? 9.763 -4.835 -19.033 1.00 81.50 100 GLY A N 1
ATOM 803 C CA . GLY A 1 100 ? 10.933 -5.346 -18.322 1.00 81.50 100 GLY A CA 1
ATOM 804 C C . GLY A 1 100 ? 11.470 -4.420 -17.228 1.00 81.50 100 GLY A C 1
ATOM 805 O O . GLY A 1 100 ? 12.348 -4.842 -16.473 1.00 81.50 100 GLY A O 1
ATOM 806 N N . SER A 1 101 ? 10.921 -3.212 -17.061 1.00 84.00 101 SER A N 1
ATOM 807 C CA . SER A 1 101 ? 11.338 -2.265 -16.012 1.00 84.00 101 SER A CA 1
ATOM 808 C C . SER A 1 101 ? 11.159 -2.818 -14.589 1.00 84.00 101 SER A C 1
ATOM 810 O O . SER A 1 101 ? 11.871 -2.418 -13.670 1.00 84.00 101 SER A O 1
ATOM 812 N N . GLY A 1 102 ? 10.251 -3.783 -14.408 1.00 83.94 102 GLY A N 1
ATOM 813 C CA . GLY A 1 102 ? 9.984 -4.467 -13.140 1.00 83.94 102 GLY A CA 1
ATOM 814 C C . GLY A 1 102 ? 10.462 -5.913 -13.081 1.00 83.94 102 GLY A C 1
ATOM 815 O O . GLY A 1 102 ? 9.965 -6.679 -12.258 1.00 83.94 102 GLY A O 1
ATOM 816 N N . ALA A 1 103 ? 11.418 -6.315 -13.925 1.00 84.50 103 ALA A N 1
ATOM 817 C CA . ALA A 1 103 ? 11.894 -7.701 -13.989 1.00 84.50 103 ALA A CA 1
ATOM 818 C C . ALA A 1 103 ? 12.356 -8.256 -12.623 1.00 84.50 103 ALA A C 1
ATOM 820 O O . ALA A 1 103 ? 12.142 -9.432 -12.324 1.00 84.50 103 ALA A O 1
ATOM 821 N N . THR A 1 104 ? 12.937 -7.415 -11.761 1.00 87.38 104 THR A N 1
ATOM 822 C CA . THR A 1 104 ? 13.346 -7.793 -10.395 1.00 87.38 104 THR A CA 1
ATOM 823 C C . THR A 1 104 ? 12.161 -8.079 -9.475 1.00 87.38 104 THR A C 1
ATOM 825 O O . THR A 1 104 ? 12.266 -8.912 -8.575 1.00 87.38 104 THR A O 1
ATOM 828 N N . ASN A 1 105 ? 11.022 -7.436 -9.726 1.00 90.31 105 ASN A N 1
ATOM 829 C CA . ASN A 1 105 ? 9.819 -7.541 -8.910 1.00 90.31 105 ASN A CA 1
ATOM 830 C C . ASN A 1 105 ? 8.960 -8.752 -9.289 1.00 90.31 105 ASN A C 1
ATOM 832 O O . ASN A 1 105 ? 8.111 -9.160 -8.504 1.00 90.31 105 ASN A O 1
ATOM 836 N N . VAL A 1 106 ? 9.202 -9.384 -10.443 1.00 85.38 106 VAL A N 1
ATOM 837 C CA . VAL A 1 106 ? 8.441 -10.557 -10.914 1.00 85.38 106 VAL A CA 1
ATOM 838 C C . VAL A 1 106 ? 8.416 -11.684 -9.880 1.00 85.38 106 VAL A C 1
ATOM 840 O O . VAL A 1 106 ? 7.409 -12.371 -9.741 1.00 85.38 106 VAL A O 1
ATOM 843 N N . LYS A 1 107 ? 9.509 -11.892 -9.134 1.00 84.44 107 LYS A N 1
ATOM 844 C CA . LYS A 1 107 ? 9.540 -12.906 -8.067 1.00 84.44 107 LYS A CA 1
ATOM 845 C C . LYS A 1 107 ? 8.612 -12.554 -6.907 1.00 84.44 107 LYS A C 1
ATOM 847 O O . LYS A 1 107 ? 7.976 -13.451 -6.371 1.00 84.44 107 LYS A O 1
ATOM 852 N N . LEU A 1 108 ? 8.545 -11.274 -6.543 1.00 82.62 108 LEU A N 1
ATOM 853 C CA . LEU A 1 108 ? 7.661 -10.775 -5.492 1.00 82.62 108 LEU A CA 1
ATOM 854 C C . LEU A 1 108 ? 6.193 -10.866 -5.929 1.00 82.62 108 LEU A C 1
ATOM 856 O O . LEU A 1 108 ? 5.370 -11.363 -5.179 1.00 82.62 108 LEU A O 1
ATOM 860 N N . ALA A 1 109 ? 5.896 -10.476 -7.169 1.00 82.25 109 ALA A N 1
ATOM 861 C CA . ALA A 1 109 ? 4.560 -10.503 -7.768 1.00 82.25 109 ALA A CA 1
ATOM 862 C C . ALA A 1 109 ? 3.945 -11.905 -7.935 1.00 82.25 109 ALA A C 1
ATOM 864 O O . ALA A 1 109 ? 2.751 -12.022 -8.183 1.00 82.25 109 ALA A O 1
ATOM 865 N N . ARG A 1 110 ? 4.751 -12.969 -7.848 1.00 83.31 110 ARG A N 1
ATOM 866 C CA . ARG A 1 110 ? 4.300 -14.366 -7.981 1.00 83.31 110 ARG A CA 1
ATOM 867 C C . ARG A 1 110 ? 3.985 -15.049 -6.652 1.00 83.31 110 ARG A C 1
ATOM 869 O O . ARG A 1 110 ? 3.537 -16.194 -6.686 1.00 83.31 110 ARG A O 1
ATOM 876 N N . LYS A 1 111 ? 4.340 -14.420 -5.534 1.00 69.12 111 LYS A N 1
ATOM 877 C CA . LYS A 1 111 ? 4.116 -14.955 -4.193 1.00 69.12 111 LYS A CA 1
ATOM 878 C C . LYS A 1 111 ? 2.645 -14.805 -3.820 1.00 69.12 111 LYS A C 1
ATOM 880 O O . LYS A 1 111 ? 2.132 -15.766 -3.211 1.00 69.12 111 LYS A O 1
#

Foldseek 3Di:
DDDLVVLLVVLLVLLQPQAPDPVSLLVSLVSCVVVVVCVVSSLVSLLVCLQPDALRSLLSSLVSLVVNCVVCVVVVNCPSVVSCVVCVVVSLCSNQNPVRSNVVSVVVNVD

pLDDT: mean 94.76, std 6.05, range [61.16, 98.69]